Protein AF-A0A2E5K562-F1 (afdb_monomer)

Foldseek 3Di:
DAACPVCLLPLVVVVVVVVVPAAEYEHANALHGGPAAHFQNDDDDDQGGDPSVLVSLVSSVVSNHHYHHHRGHPSNVVVSVVSD

Solvent-accessible surface area (backbone atoms only — not comparable to full-atom values): 4533 Å² total; per-residue (Å²): 82,85,24,40,75,94,38,76,82,39,65,66,53,50,52,50,43,37,74,74,63,55,50,45,43,23,64,12,42,43,67,33,47,55,100,30,29,17,9,61,67,44,86,66,85,59,72,11,51,36,77,63,30,55,52,50,51,50,50,37,56,77,68,71,37,47,80,37,63,68,46,31,18,72,51,24,48,53,52,51,62,73,70,100

Secondary structure (DSSP, 8-state):
---STTTTT-HHHHHHHHHTT--EEESSBTTB--SSB-BTTS--SSSSB-HHHHHHHHHHHHTT-EEE-TTB-HHHHHHHHHH-

Nearest PDB structures (foldseek):
  3itc-assembly1_A  TM=9.737E-01  e=8.372E-06  Streptomyces coelicolor
  5lx1-assembly1_A-2  TM=9.233E-01  e=4.206E-05  Aspergillus fumigatus
  5lx7-assembly1_A-2  TM=9.207E-01  e=6.874E-05  Aspergillus fumigatus
  5lx4-assembly1_A-2  TM=9.185E-01  e=1.124E-04  Aspergillus fumigatus
  1xjj-assembly1_B  TM=3.991E-01  e=2.566E+00  Thermotoga maritima

Mean predicted aligned error: 3.4 Å

Radius of gyration: 11.37 Å; Cα contacts (8 Å, |Δi|>4): 154; chains: 1; bounding box: 30×21×22 Å

Sequence (84 aa):
MEGSINLDGDLEVLRMFHYLGLRALKLPVHDLGNDYADSCCVLHRSGGLNEHGVTFIKEMNRLNMVINISHASDETIEQALEVS

pLDDT: mean 90.82, std 8.34, range [61.72, 98.38]

Structure (mmCIF, N/CA/C/O backbone):
data_AF-A0A2E5K562-F1
#
_entry.id   AF-A0A2E5K562-F1
#
loop_
_atom_site.group_PDB
_atom_site.id
_atom_site.type_symbol
_atom_site.label_atom_id
_atom_site.label_alt_id
_atom_site.label_comp_id
_atom_site.label_asym_id
_atom_site.label_entity_id
_atom_site.label_seq_id
_atom_site.pdbx_PDB_ins_code
_atom_site.Cartn_x
_atom_site.Cartn_y
_atom_site.Cartn_z
_atom_site.occupancy
_atom_site.B_iso_or_equiv
_atom_site.auth_seq_id
_atom_site.auth_comp_id
_atom_site.auth_asym_id
_atom_site.auth_atom_id
_atom_site.pdbx_PDB_model_num
ATOM 1 N N . MET A 1 1 ? -6.111 -11.188 1.257 1.00 79.44 1 MET A N 1
ATOM 2 C CA . MET A 1 1 ? -6.036 -11.228 -0.219 1.00 79.44 1 MET A CA 1
ATOM 3 C C . MET A 1 1 ? -4.599 -10.973 -0.623 1.00 79.44 1 MET A C 1
ATOM 5 O O . MET A 1 1 ? -3.936 -10.150 0.002 1.00 79.44 1 MET A O 1
ATOM 9 N N . GLU A 1 2 ? -4.113 -11.730 -1.597 1.00 77.31 2 GLU A N 1
ATOM 10 C CA . GLU A 1 2 ? -2.736 -11.657 -2.055 1.00 77.31 2 GLU A CA 1
ATOM 11 C C . GLU A 1 2 ? -2.639 -10.806 -3.326 1.00 77.31 2 GLU A C 1
ATOM 13 O O . GLU A 1 2 ? -2.945 -11.277 -4.416 1.00 77.31 2 GLU A O 1
ATOM 18 N N . GLY A 1 3 ? -2.222 -9.550 -3.171 1.00 64.94 3 GLY A N 1
ATOM 19 C CA . GLY A 1 3 ? -2.154 -8.587 -4.262 1.00 64.94 3 GLY A CA 1
ATOM 20 C C . GLY A 1 3 ? -3.476 -7.872 -4.512 1.00 64.94 3 GLY A C 1
ATOM 21 O O . GLY A 1 3 ? -4.563 -8.412 -4.307 1.00 64.94 3 GLY A O 1
ATOM 22 N N . SER A 1 4 ? -3.367 -6.633 -4.970 1.00 66.19 4 SER A N 1
ATOM 23 C CA . SER A 1 4 ? -4.485 -5.730 -5.235 1.00 66.19 4 SER A CA 1
ATOM 24 C C . SER A 1 4 ? -4.865 -5.625 -6.713 1.00 66.19 4 SER A C 1
ATOM 26 O O . SER A 1 4 ? -5.613 -4.726 -7.077 1.00 66.19 4 SER A O 1
ATOM 28 N N . ILE A 1 5 ? -4.398 -6.531 -7.581 1.00 65.44 5 ILE A N 1
ATOM 29 C CA . ILE A 1 5 ? -4.656 -6.453 -9.034 1.00 65.44 5 ILE A CA 1
ATOM 30 C C . ILE A 1 5 ? -6.153 -6.425 -9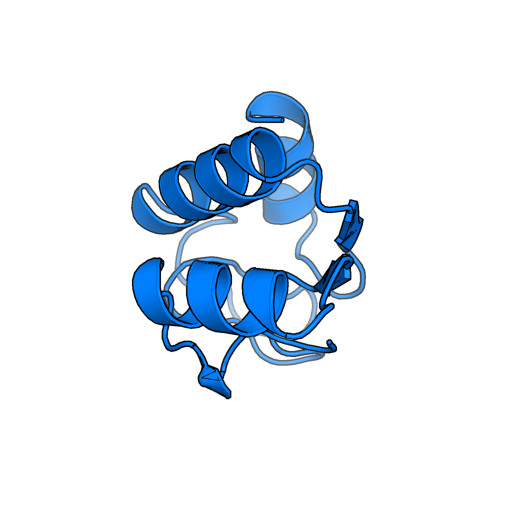.378 1.00 65.44 5 ILE A C 1
ATOM 32 O O . ILE A 1 5 ? -6.559 -5.774 -10.328 1.00 65.44 5 ILE A O 1
ATOM 36 N N . ASN A 1 6 ? -6.988 -7.072 -8.559 1.00 61.72 6 ASN A N 1
ATOM 37 C CA . ASN A 1 6 ? -8.448 -7.066 -8.715 1.00 61.72 6 ASN A CA 1
ATOM 38 C C . ASN A 1 6 ? -9.113 -5.761 -8.239 1.00 61.72 6 ASN A C 1
ATOM 40 O O . ASN A 1 6 ? -10.326 -5.617 -8.365 1.00 61.72 6 ASN A O 1
ATOM 44 N N . LEU A 1 7 ? -8.343 -4.861 -7.626 1.00 71.25 7 LEU A N 1
ATOM 45 C CA . LEU A 1 7 ? -8.781 -3.548 -7.159 1.00 71.25 7 LEU A CA 1
ATOM 46 C C . LEU A 1 7 ? -8.348 -2.444 -8.124 1.00 71.25 7 LEU A C 1
ATOM 48 O O . LEU A 1 7 ? -8.989 -1.408 -8.134 1.00 71.25 7 LEU A O 1
ATOM 52 N N . ASP A 1 8 ? -7.253 -2.631 -8.871 1.00 75.75 8 ASP A N 1
ATOM 53 C CA . ASP A 1 8 ? -6.605 -1.580 -9.679 1.00 75.75 8 ASP A CA 1
ATOM 54 C C . ASP A 1 8 ? -6.356 -0.273 -8.890 1.00 75.75 8 ASP A C 1
ATOM 56 O O . ASP A 1 8 ? -6.425 0.841 -9.397 1.00 75.75 8 ASP A O 1
ATOM 60 N N . GLY A 1 9 ? -6.138 -0.404 -7.577 1.00 80.25 9 GLY A N 1
ATOM 61 C CA . GLY A 1 9 ? -6.021 0.735 -6.667 1.00 80.25 9 GLY A CA 1
ATOM 62 C C . GLY A 1 9 ? -7.335 1.471 -6.359 1.00 80.25 9 GLY A C 1
ATOM 63 O O . GLY A 1 9 ? -7.286 2.481 -5.660 1.00 80.25 9 GLY A O 1
ATOM 64 N N . ASP A 1 10 ? -8.496 0.995 -6.810 1.00 91.06 10 ASP A N 1
ATOM 65 C CA . ASP A 1 10 ? -9.800 1.595 -6.517 1.00 91.06 10 ASP A CA 1
ATOM 66 C C . ASP A 1 10 ? -10.194 1.396 -5.040 1.00 91.06 10 ASP A C 1
ATOM 68 O O . ASP A 1 10 ? -10.362 0.279 -4.528 1.00 91.06 10 ASP A O 1
ATOM 72 N N . LEU A 1 11 ? -10.363 2.520 -4.342 1.00 93.12 11 LEU A N 1
ATOM 73 C CA . LEU A 1 11 ? -10.718 2.5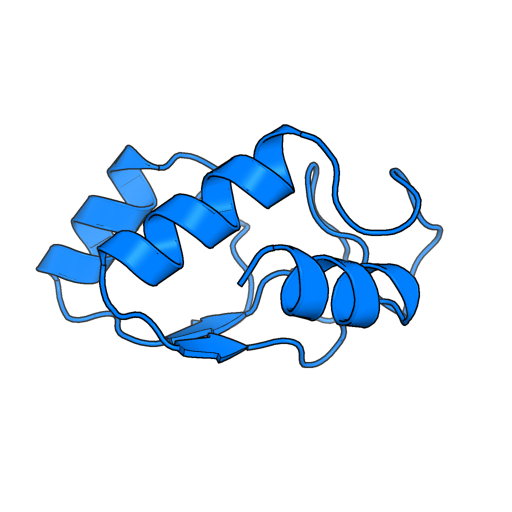61 -2.927 1.00 93.12 11 LEU A CA 1
ATOM 74 C C . LEU A 1 11 ? -12.162 2.117 -2.668 1.00 93.12 11 LEU A C 1
ATOM 76 O O . LEU A 1 11 ? -12.441 1.584 -1.595 1.00 93.12 11 LEU A O 1
ATOM 80 N N . GLU A 1 12 ? -13.083 2.308 -3.611 1.00 94.62 12 GLU A N 1
ATOM 81 C CA . GLU A 1 12 ? -14.469 1.852 -3.464 1.00 94.62 12 GLU A CA 1
ATOM 82 C C . GLU A 1 12 ? -14.542 0.327 -3.534 1.00 94.62 12 GLU A C 1
ATOM 84 O O . GLU A 1 12 ? -15.226 -0.311 -2.727 1.00 94.62 12 GLU A O 1
ATOM 89 N N . VAL A 1 13 ? -13.748 -0.284 -4.418 1.00 93.25 13 VAL A N 1
ATOM 90 C CA . VAL A 1 13 ? -13.626 -1.744 -4.491 1.00 93.25 13 VAL A CA 1
ATOM 91 C C . VAL A 1 13 ? -12.989 -2.290 -3.206 1.00 93.25 13 VAL A C 1
ATOM 93 O O . VAL A 1 13 ? -13.491 -3.267 -2.645 1.00 93.25 13 VAL A O 1
ATOM 96 N N . LEU A 1 14 ? -11.953 -1.631 -2.664 1.00 93.94 14 LEU A N 1
ATOM 97 C CA . LEU A 1 14 ? -11.371 -1.983 -1.360 1.00 93.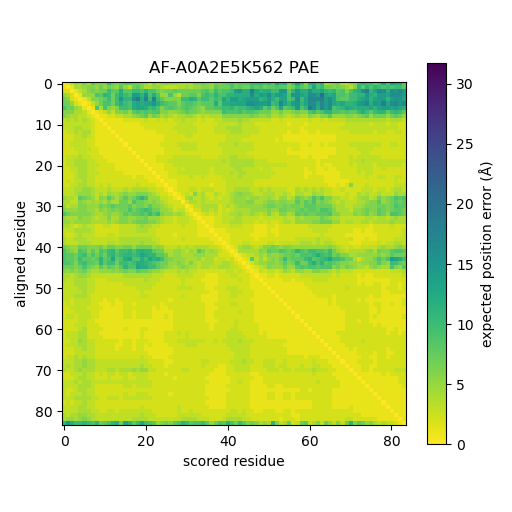94 14 LEU A CA 1
ATOM 98 C C . LEU A 1 14 ? -12.424 -1.952 -0.236 1.00 93.94 14 LEU A C 1
ATOM 100 O O . LEU A 1 14 ? -12.547 -2.918 0.524 1.00 93.94 14 LEU A O 1
ATOM 104 N N . ARG A 1 15 ? -13.212 -0.872 -0.145 1.00 96.00 15 ARG A N 1
ATOM 105 C CA . ARG A 1 15 ? -14.292 -0.718 0.850 1.00 96.00 15 ARG A CA 1
ATOM 106 C C . ARG A 1 15 ? -15.352 -1.805 0.704 1.00 96.00 15 ARG A C 1
ATOM 108 O O . ARG A 1 15 ? -15.826 -2.335 1.708 1.00 96.00 15 ARG A O 1
ATOM 115 N N . MET A 1 16 ? -15.699 -2.162 -0.528 1.00 95.50 16 MET A N 1
ATOM 116 C CA . MET A 1 16 ? -16.664 -3.215 -0.838 1.00 95.50 16 MET A CA 1
ATOM 117 C C . MET A 1 16 ? -16.142 -4.595 -0.412 1.00 95.50 16 MET A C 1
ATOM 119 O O . MET A 1 16 ? -16.844 -5.316 0.296 1.00 95.50 16 MET A O 1
ATOM 123 N N . PHE A 1 17 ? -14.877 -4.933 -0.686 1.00 94.38 17 PHE A N 1
ATOM 124 C CA . PHE A 1 17 ? -14.278 -6.166 -0.158 1.00 94.38 17 PHE A CA 1
ATOM 125 C C . PHE A 1 17 ? -14.187 -6.173 1.369 1.00 94.38 17 PHE A C 1
ATOM 127 O O . PHE A 1 17 ? -14.421 -7.209 1.995 1.00 94.38 17 PHE A O 1
ATOM 134 N N . HIS A 1 18 ? -13.879 -5.033 1.987 1.00 96.50 18 HIS A N 1
ATOM 135 C CA . HIS A 1 18 ? -13.915 -4.908 3.438 1.00 96.50 18 HIS A CA 1
ATOM 136 C C . HIS A 1 18 ? -15.332 -5.152 3.983 1.00 96.50 18 HIS A C 1
ATOM 138 O O . HIS A 1 18 ? -15.502 -5.912 4.939 1.00 96.50 18 HIS A O 1
ATOM 144 N N . TYR A 1 19 ? -16.366 -4.585 3.358 1.00 97.25 19 TYR A N 1
ATOM 145 C CA . TYR A 1 19 ? -17.761 -4.854 3.716 1.00 97.25 19 TYR A CA 1
ATOM 146 C C . TYR A 1 19 ? -18.099 -6.352 3.622 1.00 97.25 19 TYR A C 1
ATOM 148 O O . TYR A 1 19 ? -18.736 -6.892 4.524 1.00 97.25 19 TYR A O 1
ATOM 156 N N . LEU A 1 20 ? -17.576 -7.046 2.607 1.00 96.50 20 LEU A N 1
ATOM 157 C CA . LEU A 1 20 ? -17.724 -8.496 2.426 1.00 96.50 20 LEU A CA 1
ATOM 158 C C . LEU A 1 20 ? -16.860 -9.356 3.373 1.00 96.50 20 LEU A C 1
ATOM 160 O O . LEU A 1 20 ? -16.948 -10.581 3.331 1.00 96.50 20 LEU A O 1
ATOM 164 N N . GLY A 1 21 ? -16.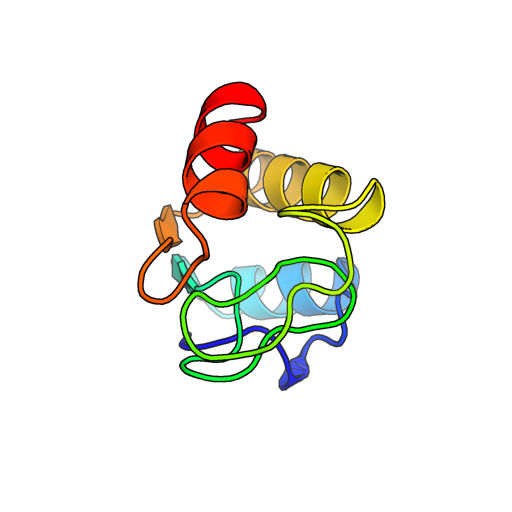044 -8.748 4.241 1.00 96.88 21 GLY A N 1
ATOM 165 C CA . GLY A 1 21 ? -15.300 -9.452 5.293 1.00 96.88 21 GLY A CA 1
ATOM 166 C C . GLY A 1 21 ? -13.782 -9.509 5.110 1.00 96.88 21 GLY A C 1
ATOM 167 O O . GLY A 1 21 ? -13.096 -10.083 5.954 1.00 96.88 21 GLY A O 1
ATOM 168 N N . LEU A 1 22 ? -13.217 -8.899 4.063 1.00 95.38 22 LEU A N 1
ATOM 169 C CA . LEU A 1 22 ? -11.763 -8.822 3.906 1.00 95.38 22 LEU A CA 1
ATOM 170 C C . LEU A 1 22 ? -11.144 -7.959 5.022 1.00 95.38 22 LEU A C 1
ATOM 172 O O . LEU A 1 22 ? -11.582 -6.837 5.263 1.00 95.38 22 LEU A O 1
ATOM 176 N N . ARG A 1 23 ? -10.114 -8.470 5.707 1.00 96.50 23 ARG A N 1
ATOM 177 C CA . ARG A 1 23 ? -9.428 -7.756 6.810 1.00 96.50 23 ARG A CA 1
ATOM 178 C C . ARG A 1 23 ? -7.917 -7.628 6.647 1.00 96.50 23 ARG A C 1
ATOM 180 O O . ARG A 1 23 ? -7.293 -6.909 7.413 1.00 96.50 23 ARG A O 1
ATOM 187 N N . ALA A 1 24 ? -7.335 -8.301 5.660 1.00 95.00 24 ALA A N 1
ATOM 188 C CA . ALA A 1 24 ? -5.907 -8.243 5.379 1.00 95.00 24 ALA A CA 1
ATOM 189 C C . ALA A 1 24 ? -5.664 -8.250 3.869 1.00 95.00 24 ALA A C 1
ATOM 191 O O . ALA A 1 24 ? -6.224 -9.089 3.145 1.00 95.00 24 ALA A O 1
ATOM 192 N N . LEU A 1 25 ? -4.816 -7.341 3.395 1.00 93.31 25 LEU A N 1
ATOM 193 C CA . LEU A 1 25 ? -4.476 -7.204 1.982 1.00 93.31 25 LEU A CA 1
ATOM 194 C C . LEU A 1 25 ? -2.972 -6.982 1.831 1.00 93.31 25 LEU A C 1
ATOM 196 O O . LEU A 1 25 ? -2.379 -6.187 2.556 1.00 93.31 25 LEU A O 1
ATOM 200 N N . LYS A 1 26 ? -2.370 -7.716 0.894 1.00 92.25 26 LYS A N 1
ATOM 201 C CA . LYS A 1 26 ? -0.976 -7.532 0.494 1.00 92.25 26 LYS A CA 1
ATOM 202 C C . LYS A 1 26 ? -0.870 -6.408 -0.532 1.00 92.25 26 LYS A C 1
ATOM 204 O O . LYS A 1 26 ? -1.642 -6.433 -1.489 1.00 92.25 26 LYS A O 1
ATOM 209 N N . LEU A 1 27 ? 0.045 -5.458 -0.316 1.00 89.88 27 LEU A N 1
ATOM 210 C CA . LEU A 1 27 ? 0.191 -4.267 -1.164 1.00 89.88 27 LEU A CA 1
ATOM 211 C C . LEU A 1 27 ? 0.592 -4.622 -2.609 1.00 89.88 27 LEU A C 1
ATOM 213 O O . LEU A 1 27 ? -0.226 -4.397 -3.501 1.00 89.88 27 LEU A O 1
ATOM 217 N N . PRO A 1 28 ? 1.776 -5.210 -2.873 1.00 87.69 28 PRO A N 1
ATOM 218 C CA . PRO A 1 28 ? 2.153 -5.630 -4.219 1.00 87.69 28 PRO A CA 1
ATOM 219 C C . PRO A 1 28 ? 1.484 -6.950 -4.620 1.00 87.69 28 PRO A C 1
ATOM 221 O O . PRO A 1 28 ? 1.034 -7.753 -3.791 1.00 87.69 28 PRO A O 1
ATOM 224 N N . VAL A 1 29 ? 1.476 -7.222 -5.922 1.00 86.31 29 VAL A N 1
ATOM 225 C CA . VAL A 1 29 ? 0.889 -8.421 -6.528 1.00 86.31 29 VAL A CA 1
ATOM 226 C C . VAL A 1 29 ? 1.933 -9.543 -6.580 1.00 86.31 29 VAL A C 1
ATOM 228 O O . VAL A 1 29 ? 2.358 -9.985 -7.642 1.00 86.31 29 VAL A O 1
ATOM 231 N N . HIS A 1 30 ? 2.348 -10.021 -5.400 1.00 85.00 30 HIS A N 1
ATOM 232 C CA . HIS A 1 30 ? 3.415 -11.031 -5.263 1.00 85.00 30 HIS A CA 1
ATOM 233 C C . HIS A 1 30 ? 4.711 -10.549 -5.919 1.00 85.00 30 HIS A C 1
ATOM 235 O O . HIS A 1 30 ? 5.188 -9.467 -5.582 1.00 85.00 30 HIS A O 1
ATOM 241 N N . ASP A 1 31 ? 5.259 -11.325 -6.844 1.00 85.81 31 ASP A N 1
ATOM 242 C CA . ASP A 1 31 ? 6.502 -10.999 -7.542 1.00 85.81 31 ASP A CA 1
ATOM 243 C C . ASP A 1 31 ? 6.311 -9.879 -8.577 1.00 85.81 31 ASP A C 1
ATOM 245 O O . ASP A 1 31 ? 7.266 -9.473 -9.227 1.00 85.81 31 ASP A O 1
ATOM 249 N N . LEU A 1 32 ? 5.084 -9.375 -8.749 1.00 82.06 32 LEU A N 1
ATOM 250 C CA . LEU A 1 32 ? 4.780 -8.218 -9.579 1.00 82.06 32 LEU A CA 1
ATOM 251 C C . LEU A 1 32 ? 4.499 -6.997 -8.697 1.00 82.06 32 LEU A C 1
ATOM 253 O O . LEU A 1 32 ? 3.757 -7.064 -7.714 1.00 82.06 32 LEU A O 1
ATOM 257 N N . GLY A 1 33 ? 5.053 -5.852 -9.090 1.00 79.50 33 GLY A N 1
ATOM 258 C CA . GLY A 1 33 ? 4.570 -4.556 -8.619 1.00 79.50 33 GLY A CA 1
ATOM 259 C C . GLY A 1 33 ? 3.175 -4.257 -9.174 1.00 79.50 33 GLY A C 1
ATOM 260 O O . GLY A 1 33 ? 2.682 -4.940 -10.076 1.00 79.50 33 GLY A O 1
ATOM 261 N N . ASN A 1 34 ? 2.542 -3.216 -8.651 1.00 86.56 34 ASN A N 1
ATOM 262 C CA . ASN A 1 34 ? 1.369 -2.599 -9.270 1.00 86.56 34 ASN A CA 1
ATOM 263 C C . ASN A 1 34 ? 1.668 -1.120 -9.562 1.00 86.56 34 ASN A C 1
ATOM 265 O O . ASN A 1 34 ? 2.811 -0.677 -9.459 1.00 86.56 34 ASN A O 1
ATOM 269 N N . ASP 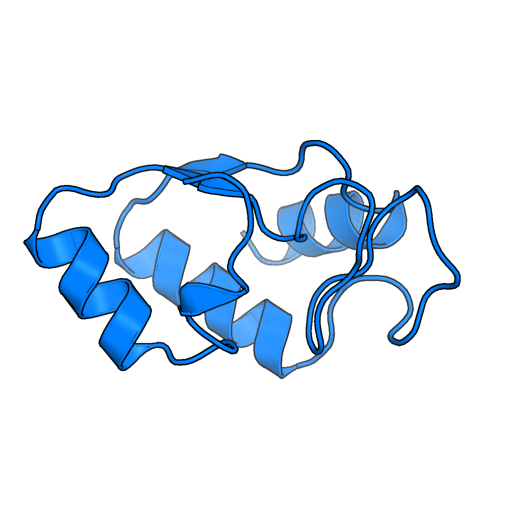A 1 35 ? 0.654 -0.352 -9.945 1.00 87.75 35 ASP A N 1
ATOM 270 C CA . ASP A 1 35 ? 0.846 1.047 -10.331 1.00 87.75 35 ASP A CA 1
ATOM 271 C C . ASP A 1 35 ? 1.068 1.999 -9.146 1.00 87.75 35 ASP A C 1
ATOM 273 O O . ASP A 1 35 ? 1.229 3.198 -9.357 1.00 87.75 35 ASP A O 1
ATOM 277 N N . TYR A 1 36 ? 1.093 1.502 -7.906 1.00 90.31 36 TYR A N 1
ATOM 278 C CA . TYR A 1 36 ? 1.214 2.331 -6.707 1.00 90.31 36 TYR A CA 1
ATOM 279 C C . TYR A 1 36 ? 2.084 1.761 -5.575 1.00 90.31 36 TYR A C 1
ATOM 281 O O . TYR A 1 36 ? 2.297 2.456 -4.581 1.00 90.31 36 TYR A O 1
ATOM 289 N N . ALA A 1 37 ? 2.583 0.532 -5.713 1.00 93.12 37 ALA A N 1
ATOM 290 C CA . ALA A 1 37 ? 3.477 -0.145 -4.782 1.00 93.12 37 ALA A CA 1
ATOM 291 C C . ALA A 1 37 ? 4.416 -1.106 -5.531 1.00 93.12 37 ALA A C 1
ATOM 293 O O . ALA A 1 37 ? 3.969 -1.989 -6.277 1.00 93.12 37 ALA A O 1
ATOM 294 N N . ASP A 1 38 ? 5.716 -0.949 -5.296 1.00 93.69 38 ASP A N 1
ATOM 295 C CA . ASP A 1 38 ? 6.762 -1.760 -5.905 1.00 93.69 38 ASP A CA 1
ATOM 296 C C . ASP A 1 38 ? 6.950 -3.110 -5.177 1.00 93.69 38 ASP A C 1
ATOM 298 O O . ASP A 1 38 ? 6.769 -3.251 -3.964 1.00 93.69 38 ASP A O 1
ATOM 302 N N . SER A 1 39 ? 7.316 -4.136 -5.948 1.00 93.69 39 SER A N 1
ATOM 303 C CA . SER A 1 39 ? 7.654 -5.476 -5.447 1.00 93.69 39 SER A CA 1
ATOM 304 C C . SER A 1 39 ? 9.167 -5.670 -5.438 1.00 93.69 39 SER A C 1
ATOM 306 O O . SER A 1 39 ? 9.856 -5.124 -6.297 1.00 93.69 39 SER A O 1
ATOM 308 N N . CYS A 1 40 ? 9.686 -6.497 -4.526 1.00 93.00 40 CYS A N 1
ATOM 309 C CA . CYS A 1 40 ? 11.119 -6.802 -4.440 1.00 93.00 40 CYS A CA 1
ATOM 310 C C . CYS A 1 40 ? 11.661 -7.610 -5.633 1.00 93.00 40 CYS A C 1
ATOM 312 O O . CYS A 1 40 ? 12.873 -7.767 -5.775 1.00 93.00 40 CYS A O 1
ATOM 314 N N . CYS A 1 41 ? 10.782 -8.162 -6.475 1.00 89.25 41 CYS A N 1
ATOM 315 C CA . CYS A 1 41 ? 11.162 -9.096 -7.536 1.00 89.25 41 CYS A CA 1
ATOM 316 C C . CYS A 1 41 ? 11.232 -8.473 -8.939 1.00 89.25 41 CYS A C 1
ATOM 318 O O . CYS A 1 41 ? 11.639 -9.156 -9.881 1.00 89.25 41 CYS A O 1
ATOM 320 N N . VAL A 1 42 ? 10.842 -7.206 -9.111 1.00 86.19 42 VAL A N 1
ATOM 321 C CA . VAL A 1 42 ? 10.795 -6.533 -10.422 1.00 86.19 42 VAL A CA 1
ATOM 322 C C 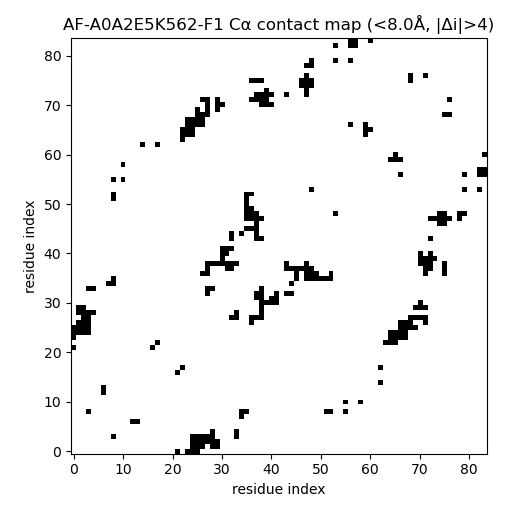. VAL A 1 42 ? 11.410 -5.142 -10.374 1.00 86.19 42 VAL A C 1
ATOM 324 O O . VAL A 1 42 ? 11.629 -4.575 -9.311 1.00 86.19 42 VAL A O 1
ATOM 327 N N . LEU A 1 43 ? 11.681 -4.579 -11.555 1.00 84.06 43 LEU A N 1
ATOM 328 C CA . LEU A 1 43 ? 12.155 -3.205 -11.672 1.00 84.06 43 LEU A CA 1
ATOM 329 C C . LEU A 1 43 ? 11.146 -2.244 -11.025 1.00 84.06 43 LEU A C 1
ATOM 331 O O . LEU A 1 43 ? 9.973 -2.220 -11.410 1.00 84.06 43 LEU A O 1
ATOM 335 N N . HIS A 1 44 ? 11.629 -1.449 -10.075 1.00 84.50 44 HIS A N 1
ATOM 336 C CA . HIS A 1 44 ? 10.838 -0.453 -9.364 1.00 84.50 44 HIS A CA 1
ATOM 337 C C . HIS A 1 44 ? 10.335 0.625 -10.329 1.00 84.50 44 HIS A C 1
ATOM 339 O O . HIS A 1 44 ? 11.097 1.141 -11.154 1.00 84.50 44 HIS A O 1
ATOM 345 N N . ARG A 1 45 ? 9.047 0.962 -10.236 1.00 80.94 45 ARG A N 1
ATOM 346 C CA . ARG A 1 45 ? 8.409 1.999 -11.059 1.00 80.94 45 ARG A CA 1
ATOM 347 C C . ARG A 1 45 ? 8.338 3.336 -10.338 1.00 80.94 45 ARG A C 1
ATOM 349 O O . ARG A 1 45 ? 8.434 4.370 -10.9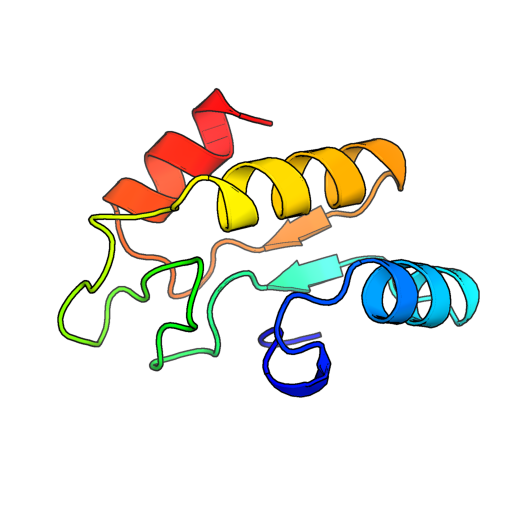93 1.00 80.94 45 ARG A O 1
ATOM 356 N N . SER A 1 46 ? 8.167 3.305 -9.017 1.00 83.62 46 SER A N 1
ATOM 357 C CA . SER A 1 46 ? 7.890 4.494 -8.202 1.00 83.62 46 SER A CA 1
ATOM 358 C C . SER A 1 46 ? 8.940 4.745 -7.118 1.00 83.62 46 SER A C 1
ATOM 360 O O . SER A 1 46 ? 8.922 5.807 -6.506 1.00 83.62 46 SER A O 1
ATOM 362 N N . GLY A 1 47 ? 9.862 3.802 -6.894 1.00 91.62 47 GLY A N 1
ATOM 363 C CA . GLY A 1 47 ? 10.816 3.874 -5.784 1.00 91.62 47 GLY A CA 1
ATOM 364 C C . GLY A 1 47 ? 10.154 3.539 -4.447 1.00 91.62 47 GLY A C 1
ATOM 365 O O . GLY A 1 47 ? 10.442 4.184 -3.442 1.00 91.62 47 GLY A O 1
ATOM 366 N N . GLY A 1 48 ? 9.228 2.576 -4.458 1.00 94.06 48 GLY A N 1
ATOM 367 C CA . GLY A 1 48 ? 8.422 2.191 -3.306 1.00 94.06 48 GLY A CA 1
ATOM 368 C C . GLY A 1 48 ? 6.929 2.417 -3.557 1.00 94.06 48 GLY A C 1
ATOM 369 O O . GLY A 1 48 ? 6.307 1.743 -4.378 1.00 94.06 48 GLY A O 1
ATOM 370 N N . LEU A 1 49 ? 6.359 3.396 -2.861 1.00 94.56 49 LEU A N 1
ATOM 371 C CA . LEU A 1 49 ? 4.991 3.890 -2.975 1.00 94.56 49 LEU A CA 1
ATOM 372 C C . LEU A 1 49 ? 4.957 5.225 -3.723 1.00 94.56 49 LEU A C 1
ATOM 374 O O . LEU A 1 49 ? 5.789 6.103 -3.507 1.00 94.56 49 LEU A O 1
ATOM 378 N N . ASN A 1 50 ? 3.926 5.429 -4.539 1.00 94.19 50 ASN A N 1
ATOM 379 C CA . ASN A 1 50 ? 3.581 6.765 -5.030 1.00 94.19 50 ASN A CA 1
ATOM 380 C C . ASN A 1 50 ? 2.465 7.408 -4.182 1.00 94.19 50 ASN A C 1
ATOM 382 O O . ASN A 1 50 ? 1.974 6.824 -3.213 1.00 94.19 50 ASN A O 1
ATOM 386 N N . GLU A 1 51 ? 2.023 8.611 -4.562 1.00 94.75 51 GLU A N 1
ATOM 387 C CA . GLU A 1 51 ? 0.954 9.349 -3.865 1.00 94.75 51 GLU A CA 1
ATOM 388 C C . GLU A 1 51 ? -0.353 8.545 -3.730 1.00 94.75 51 GLU A C 1
ATOM 390 O O . GLU A 1 51 ? -1.052 8.630 -2.710 1.00 94.75 51 GLU A O 1
ATOM 395 N N . HIS A 1 52 ? -0.675 7.724 -4.735 1.00 93.25 52 HIS A N 1
ATOM 396 C CA . HIS A 1 52 ? -1.843 6.848 -4.694 1.00 93.25 52 HIS A CA 1
ATOM 397 C C . HIS A 1 52 ? -1.660 5.725 -3.673 1.00 93.25 52 HIS A C 1
ATOM 399 O O . HIS A 1 52 ? -2.563 5.461 -2.882 1.00 93.25 52 HIS A O 1
ATOM 405 N N . GLY A 1 53 ? -0.470 5.126 -3.607 1.00 93.69 53 GLY A N 1
ATOM 406 C CA . GLY A 1 53 ? -0.131 4.099 -2.620 1.00 93.69 53 GLY A CA 1
ATOM 407 C C . GLY A 1 53 ? -0.226 4.614 -1.185 1.00 93.69 53 GLY A C 1
ATOM 408 O O . GLY A 1 53 ? -0.801 3.948 -0.324 1.00 93.69 53 GLY A O 1
ATOM 409 N N . VAL A 1 54 ? 0.218 5.851 -0.945 1.00 96.38 54 VAL A N 1
ATOM 410 C CA . VAL A 1 54 ? 0.044 6.539 0.346 1.00 96.38 54 VAL A CA 1
ATOM 411 C C . VAL 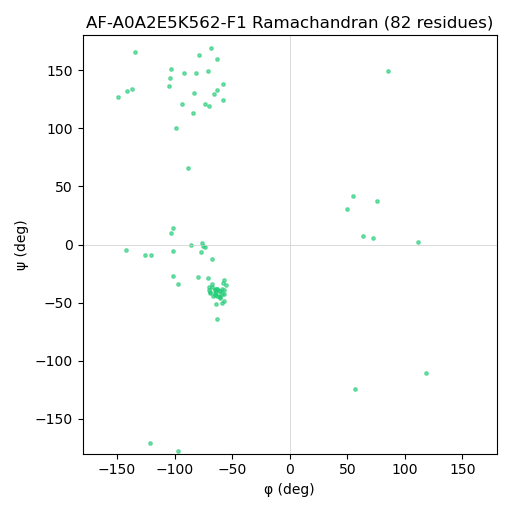A 1 54 ? -1.440 6.692 0.693 1.00 96.38 54 VAL A C 1
ATOM 413 O O . VAL A 1 54 ? -1.855 6.434 1.825 1.00 96.38 54 VAL A O 1
ATOM 416 N N . THR A 1 55 ? -2.263 7.099 -0.275 1.00 96.44 55 THR A N 1
ATOM 417 C CA . THR A 1 55 ? -3.717 7.239 -0.082 1.00 96.44 55 THR A CA 1
ATOM 418 C C . THR A 1 55 ? -4.370 5.892 0.222 1.00 96.44 55 THR A C 1
ATOM 420 O O . THR A 1 55 ? -5.217 5.791 1.112 1.00 96.44 55 THR A O 1
ATOM 423 N N . PHE A 1 56 ? -3.931 4.845 -0.470 1.00 94.88 56 PHE A N 1
ATOM 424 C CA . PHE A 1 56 ? -4.424 3.488 -0.302 1.00 94.88 56 PHE A CA 1
ATOM 425 C C . PHE A 1 56 ? -4.127 2.942 1.103 1.00 94.88 56 PHE A C 1
ATOM 427 O O . PHE A 1 56 ? -5.024 2.412 1.759 1.00 94.88 56 PHE A O 1
ATOM 434 N N . ILE A 1 57 ? -2.907 3.148 1.614 1.00 96.19 57 ILE A N 1
ATOM 435 C CA . ILE A 1 57 ? -2.529 2.780 2.989 1.00 96.19 57 ILE A CA 1
ATOM 436 C C . ILE A 1 57 ? -3.389 3.518 4.018 1.00 96.19 57 ILE A C 1
ATOM 438 O O . ILE A 1 57 ? -3.933 2.894 4.930 1.00 96.19 57 ILE A O 1
ATOM 442 N N . LYS A 1 58 ? -3.586 4.831 3.852 1.00 97.81 58 LYS A N 1
ATOM 443 C CA . LYS A 1 58 ? -4.437 5.618 4.760 1.00 97.81 58 LYS A CA 1
ATOM 444 C C . LYS A 1 58 ? -5.869 5.090 4.812 1.00 97.81 58 LYS A C 1
ATOM 446 O O . LYS A 1 58 ? -6.471 5.055 5.884 1.00 97.81 58 LYS A O 1
ATOM 451 N N . GLU A 1 59 ? -6.412 4.654 3.678 1.00 97.56 59 GLU A N 1
ATOM 452 C CA . GLU A 1 59 ? -7.740 4.045 3.631 1.00 97.56 59 GLU A CA 1
ATOM 453 C C . GLU A 1 59 ? -7.770 2.671 4.317 1.00 97.56 59 GLU A C 1
ATOM 455 O O . GLU A 1 59 ? -8.697 2.397 5.080 1.00 97.56 59 GLU A O 1
ATOM 460 N N . MET A 1 60 ? -6.745 1.833 4.129 1.00 97.06 60 MET A N 1
ATOM 4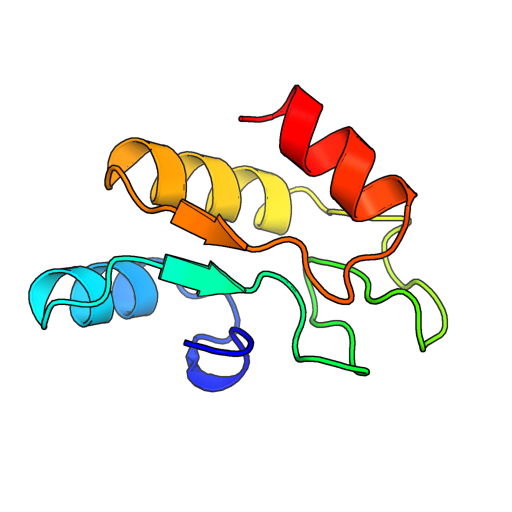61 C CA . MET A 1 60 ? -6.617 0.564 4.858 1.00 97.06 60 MET A CA 1
ATOM 462 C C . MET A 1 60 ? -6.570 0.778 6.379 1.00 97.06 60 MET A C 1
ATOM 464 O O . MET A 1 60 ? -7.274 0.078 7.113 1.00 97.06 60 MET A O 1
ATOM 468 N N . ASN A 1 61 ? -5.826 1.784 6.847 1.00 98.06 61 ASN A N 1
ATOM 469 C CA . ASN A 1 61 ? -5.763 2.149 8.265 1.00 98.06 61 ASN A CA 1
ATOM 470 C C . ASN A 1 61 ? -7.107 2.655 8.784 1.00 98.06 61 ASN A C 1
ATOM 472 O O . ASN A 1 61 ? -7.571 2.214 9.834 1.00 98.06 61 ASN A O 1
ATOM 476 N N . ARG A 1 62 ? -7.797 3.506 8.014 1.00 98.38 62 ARG A N 1
ATOM 477 C CA . ARG A 1 62 ? -9.155 3.969 8.339 1.00 98.38 62 ARG A CA 1
ATOM 478 C C . ARG A 1 62 ? -10.146 2.807 8.490 1.00 98.38 62 ARG A C 1
ATOM 480 O O . ARG A 1 62 ? -11.073 2.888 9.295 1.00 98.38 62 ARG A O 1
ATOM 487 N N . LEU A 1 63 ? -9.960 1.737 7.718 1.00 98.06 63 LEU A N 1
ATOM 488 C CA . LEU A 1 63 ? -10.768 0.517 7.756 1.00 98.06 63 LEU A CA 1
ATOM 489 C C . LEU A 1 63 ? -10.302 -0.500 8.820 1.00 98.06 63 LEU A C 1
ATOM 491 O O . LEU A 1 63 ? -10.944 -1.537 8.970 1.00 98.06 63 LEU A O 1
ATOM 495 N N . ASN A 1 64 ? -9.240 -0.215 9.585 1.00 97.81 64 ASN A N 1
ATOM 496 C CA . ASN A 1 64 ? -8.605 -1.142 10.535 1.00 97.81 64 ASN A CA 1
ATOM 497 C C . ASN A 1 64 ? -8.184 -2.476 9.885 1.00 97.81 64 ASN A C 1
ATOM 499 O O . ASN A 1 64 ? -8.398 -3.556 10.443 1.00 97.81 64 ASN A O 1
ATOM 503 N N . MET A 1 65 ? -7.622 -2.409 8.677 1.00 97.12 65 MET A N 1
ATOM 504 C CA . MET A 1 65 ? -7.127 -3.577 7.953 1.00 97.12 65 MET A CA 1
ATOM 505 C C . MET A 1 65 ? -5.651 -3.839 8.249 1.00 97.12 65 MET A C 1
ATOM 507 O O . MET A 1 65 ? -4.855 -2.920 8.399 1.00 97.12 65 MET A O 1
ATOM 511 N N . VAL A 1 66 ? -5.262 -5.113 8.249 1.00 96.94 66 VAL A N 1
ATOM 512 C CA . VAL A 1 66 ? -3.851 -5.509 8.283 1.00 96.94 66 VAL A CA 1
ATOM 513 C C . VAL A 1 66 ? -3.221 -5.251 6.914 1.00 96.94 66 VAL A C 1
ATOM 515 O O . VAL A 1 66 ? -3.647 -5.826 5.904 1.00 96.94 66 VAL A O 1
ATOM 518 N N . ILE A 1 67 ? -2.180 -4.421 6.894 1.00 96.12 67 ILE A N 1
ATOM 519 C CA . ILE A 1 67 ? -1.338 -4.178 5.722 1.00 96.12 67 ILE A CA 1
ATOM 520 C C . ILE A 1 67 ? -0.273 -5.272 5.666 1.00 96.12 67 ILE A C 1
ATOM 522 O O . ILE A 1 67 ? 0.588 -5.369 6.537 1.00 96.12 67 ILE A O 1
ATOM 526 N N . ASN A 1 68 ? -0.348 -6.132 4.653 1.00 95.38 68 ASN A N 1
ATOM 527 C CA . ASN A 1 68 ? 0.645 -7.177 4.435 1.00 95.38 68 ASN A CA 1
ATOM 528 C C . ASN A 1 68 ? 1.721 -6.678 3.450 1.00 95.38 68 ASN A C 1
ATOM 530 O O . ASN A 1 68 ? 1.427 -6.328 2.308 1.00 95.38 68 ASN A O 1
ATOM 534 N N . ILE A 1 69 ? 2.971 -6.672 3.908 1.00 94.00 69 ILE A N 1
ATOM 535 C CA . ILE A 1 69 ? 4.152 -6.189 3.176 1.00 94.00 69 ILE A CA 1
ATOM 536 C C . ILE A 1 69 ? 5.020 -7.319 2.598 1.00 94.00 69 ILE A C 1
ATOM 538 O O . ILE A 1 69 ? 6.128 -7.083 2.131 1.00 94.00 69 ILE A O 1
ATOM 542 N N . SER A 1 70 ? 4.555 -8.570 2.617 1.00 93.62 70 SER A N 1
ATOM 543 C CA . SER A 1 70 ? 5.275 -9.655 1.941 1.00 93.62 70 SER A CA 1
ATOM 544 C C . SER A 1 70 ? 5.446 -9.343 0.445 1.00 93.62 70 SER A C 1
ATOM 546 O O . SER A 1 70 ? 4.503 -8.893 -0.205 1.00 93.62 70 SER A O 1
ATOM 548 N N . HIS A 1 71 ? 6.634 -9.623 -0.100 1.00 93.81 71 HIS A N 1
ATOM 549 C CA . HIS A 1 71 ? 7.058 -9.302 -1.477 1.00 93.81 71 HIS A CA 1
ATOM 550 C C . HIS A 1 71 ? 7.132 -7.805 -1.827 1.00 93.81 71 HIS A C 1
ATOM 552 O O . HIS A 1 71 ? 7.337 -7.472 -2.990 1.00 93.81 71 HIS A O 1
ATOM 558 N N . ALA A 1 72 ? 6.973 -6.894 -0.868 1.00 94.50 72 ALA A N 1
ATOM 559 C CA . ALA A 1 72 ? 7.221 -5.473 -1.098 1.00 94.50 72 ALA A CA 1
ATOM 560 C C . ALA A 1 72 ? 8.725 -5.204 -1.264 1.00 94.50 72 ALA A C 1
ATOM 562 O O . ALA A 1 72 ? 9.538 -5.929 -0.687 1.00 94.50 72 ALA A O 1
ATOM 563 N N . SER A 1 73 ? 9.089 -4.189 -2.056 1.00 95.75 73 SER A N 1
ATOM 564 C CA . SER A 1 73 ? 10.472 -3.690 -2.078 1.00 95.75 73 SER A CA 1
ATOM 565 C C . SER A 1 73 ? 10.861 -3.108 -0.715 1.00 95.75 73 SER A C 1
ATOM 567 O O . SER A 1 73 ? 9.981 -2.727 0.063 1.00 95.75 73 SER A O 1
ATOM 569 N N . ASP A 1 74 ? 12.160 -2.991 -0.436 1.00 95.94 74 ASP A N 1
ATOM 570 C CA . ASP A 1 74 ? 12.645 -2.404 0.820 1.00 95.94 74 ASP A CA 1
ATOM 571 C C . ASP A 1 74 ? 12.107 -0.973 1.005 1.00 95.94 74 ASP A C 1
ATOM 573 O O . ASP A 1 74 ? 11.578 -0.642 2.066 1.00 95.94 74 ASP A O 1
ATOM 577 N N . GLU A 1 75 ? 12.098 -0.162 -0.059 1.00 96.56 75 GLU A N 1
ATOM 578 C CA . GLU A 1 75 ? 11.547 1.197 -0.022 1.00 96.56 75 GLU A CA 1
ATOM 579 C C . GLU A 1 75 ? 10.034 1.202 0.237 1.00 96.56 75 GLU A C 1
ATOM 581 O O . GLU A 1 75 ? 9.530 2.047 0.976 1.00 96.56 75 GLU A O 1
ATOM 586 N N . THR A 1 76 ? 9.292 0.244 -0.331 1.00 96.06 76 THR A N 1
ATOM 587 C CA . THR A 1 76 ? 7.851 0.102 -0.069 1.00 96.06 76 THR A CA 1
ATOM 588 C C . THR A 1 76 ? 7.596 -0.253 1.395 1.00 96.06 76 THR A C 1
ATOM 590 O O . THR A 1 76 ? 6.640 0.249 1.983 1.00 96.06 76 THR A O 1
ATOM 593 N N . ILE A 1 77 ? 8.432 -1.111 1.992 1.00 96.75 77 ILE A N 1
ATOM 594 C CA . ILE A 1 77 ? 8.331 -1.490 3.408 1.00 96.75 77 ILE A CA 1
ATOM 595 C C . ILE A 1 77 ? 8.566 -0.269 4.298 1.00 96.75 77 ILE A C 1
ATOM 597 O O . ILE A 1 77 ? 7.740 0.011 5.166 1.00 96.75 77 ILE A O 1
ATOM 601 N N . GLU A 1 78 ? 9.658 0.462 4.073 1.00 97.44 78 GLU A N 1
ATOM 602 C CA . GLU A 1 78 ? 10.004 1.658 4.848 1.00 97.44 78 GLU A CA 1
ATOM 603 C C . GLU A 1 78 ? 8.901 2.718 4.758 1.00 97.44 78 GLU A C 1
ATOM 605 O O . GLU A 1 78 ? 8.375 3.161 5.778 1.00 97.44 78 GLU A O 1
ATOM 610 N N . GLN A 1 79 ? 8.460 3.050 3.545 1.00 97.69 79 GLN A N 1
ATOM 611 C CA . GLN A 1 79 ? 7.431 4.069 3.335 1.00 97.69 79 GLN A CA 1
ATOM 612 C C . GLN A 1 79 ? 6.062 3.632 3.870 1.00 97.69 79 GLN A C 1
ATOM 614 O O . GLN A 1 79 ? 5.309 4.458 4.386 1.00 97.69 79 GLN A O 1
ATOM 619 N N . ALA A 1 80 ? 5.720 2.341 3.801 1.00 96.44 80 ALA A N 1
ATOM 620 C CA . ALA A 1 80 ? 4.495 1.842 4.418 1.00 96.44 80 ALA A CA 1
ATOM 621 C C . ALA A 1 80 ? 4.521 2.012 5.944 1.00 96.44 80 ALA A C 1
ATOM 623 O O . ALA A 1 80 ? 3.496 2.371 6.518 1.00 96.44 80 ALA A O 1
ATOM 624 N N . LEU A 1 81 ? 5.671 1.801 6.594 1.00 96.25 81 LEU A N 1
ATOM 625 C CA . LEU A 1 81 ? 5.836 2.030 8.033 1.00 96.25 81 LEU A CA 1
ATOM 626 C C . LEU A 1 81 ? 5.755 3.516 8.404 1.00 96.25 81 LEU A C 1
ATOM 628 O O . LEU A 1 81 ? 5.204 3.840 9.451 1.00 96.25 81 LEU A O 1
ATOM 632 N N . GLU A 1 82 ? 6.275 4.413 7.565 1.00 97.00 82 GLU A N 1
ATOM 633 C CA . GLU A 1 82 ? 6.211 5.865 7.792 1.00 97.00 82 GLU A CA 1
ATOM 634 C C . GLU A 1 82 ? 4.798 6.440 7.639 1.00 97.00 82 GLU A C 1
ATOM 636 O O . GLU A 1 82 ? 4.420 7.379 8.341 1.00 97.00 82 GLU A O 1
ATOM 641 N N . VAL A 1 83 ? 4.022 5.906 6.693 1.00 96.75 83 VAL A N 1
ATOM 642 C CA . VAL A 1 83 ? 2.654 6.366 6.415 1.00 96.75 83 VAL A CA 1
ATOM 643 C C . VAL A 1 83 ? 1.651 5.806 7.424 1.00 96.75 83 VAL A C 1
ATOM 645 O O . VAL A 1 83 ? 0.587 6.411 7.612 1.00 96.75 83 VAL A O 1
ATOM 648 N N . SER A 1 84 ? 1.942 4.632 7.998 1.00 83.44 84 SER A N 1
ATOM 649 C CA . SER A 1 84 ? 0.955 3.847 8.736 1.00 83.44 84 SER A CA 1
ATOM 650 C C . SER A 1 84 ? 0.652 4.325 10.152 1.00 83.44 84 SER A C 1
ATOM 652 O O . SER A 1 84 ? 1.496 4.965 10.808 1.00 83.44 84 SER A O 1
#